Protein AF-A0A0E9NRY6-F1 (afdb_monomer_lite)

Sequence (66 aa):
MAEEIDEWDKRIQDTGCAKENEAVLICYADKGRDWRACKEEVAK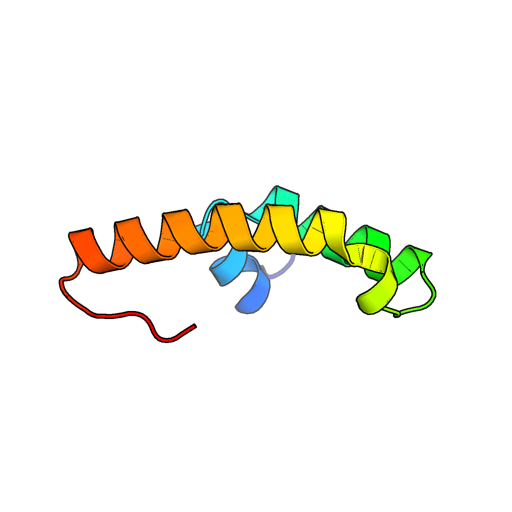FKACHDRYVKMKEAAEGVKLVR

Secondary structure (DSSP, 8-state):
------HHHHHHHHHT-HHHHHHHHHHHHHTTS-GGG-HHHHHHHHHHHHHHHHHHHHHHS-PPP-

Foldseek 3Di:
DPPPCPPVNVVCVVLVLNVLVVLLVVVCVVVVNDSVRVVPSVVSSVVSNVVSQVVCCVVPVDRDDD

Organism: Saitoella complicata (strain BCRC 22490 / CBS 7301 / JCM 7358 / NBRC 10748 / NRRL Y-17804) (NCBI:txid698492)

InterPro domains:
  IPR009069 Cysteine alpha-hairpin motif superfamily [SSF47072] (16-55)
  IPR039870 Cytochrome oxidase assembly factor 4-like [PTHR13639] (3-58)

pLDDT: mean 91.13, std 11.14, range [44.25, 98.25]

Structure (mmCIF, N/CA/C/O backbone):
data_AF-A0A0E9NRY6-F1
#
_entry.id   AF-A0A0E9NRY6-F1
#
loop_
_atom_site.group_PDB
_atom_site.id
_atom_site.type_symbol
_atom_site.label_atom_id
_atom_site.label_alt_id
_atom_site.label_comp_id
_atom_site.label_asym_id
_atom_site.label_entity_id
_atom_site.label_seq_id
_atom_site.pdbx_PDB_ins_code
_atom_site.Cartn_x
_atom_site.Cartn_y
_atom_site.Cartn_z
_atom_site.occupancy
_atom_site.B_iso_or_equiv
_atom_site.auth_seq_id
_atom_site.auth_comp_id
_atom_site.auth_asym_id
_atom_site.auth_atom_id
_atom_site.pdbx_PDB_model_num
ATOM 1 N N . MET A 1 1 ? -1.398 -29.339 -1.262 1.00 44.25 1 MET A N 1
ATOM 2 C CA . MET A 1 1 ? -0.368 -28.461 -0.680 1.00 44.25 1 MET A CA 1
ATOM 3 C C . MET A 1 1 ? -1.046 -27.112 -0.561 1.00 44.25 1 MET A C 1
ATOM 5 O O . MET A 1 1 ? -1.326 -26.530 -1.597 1.00 44.25 1 MET A O 1
ATOM 9 N N . ALA A 1 2 ? -1.493 -26.707 0.627 1.00 57.47 2 ALA A N 1
ATOM 10 C CA . ALA A 1 2 ? -1.887 -25.312 0.792 1.00 57.47 2 ALA A CA 1
ATOM 11 C C . ALA A 1 2 ? -0.571 -24.536 0.793 1.00 57.47 2 ALA A C 1
ATOM 13 O O . ALA A 1 2 ? 0.298 -24.864 1.600 1.00 57.47 2 ALA A O 1
ATOM 14 N N . GLU A 1 3 ? -0.380 -23.631 -0.166 1.00 62.28 3 GLU A N 1
ATOM 15 C CA . GLU A 1 3 ? 0.692 -22.646 -0.054 1.00 62.28 3 GLU A CA 1
ATOM 16 C C . GLU A 1 3 ? 0.507 -21.968 1.301 1.00 62.28 3 GLU A C 1
ATOM 18 O O . GLU A 1 3 ? -0.595 -21.527 1.638 1.00 62.28 3 GLU A O 1
ATOM 23 N N . GLU A 1 4 ? 1.541 -22.032 2.132 1.00 66.31 4 GLU A N 1
ATOM 24 C CA . GLU A 1 4 ? 1.534 -21.390 3.434 1.00 66.31 4 GLU A CA 1
ATOM 25 C C . GLU A 1 4 ? 1.313 -19.902 3.165 1.00 66.31 4 GLU A C 1
ATOM 27 O O . GLU A 1 4 ? 2.159 -19.257 2.551 1.00 66.31 4 GLU A O 1
ATOM 32 N N . ILE A 1 5 ? 0.126 -19.391 3.508 1.00 70.06 5 ILE A N 1
ATOM 33 C CA . ILE A 1 5 ? -0.180 -17.974 3.328 1.00 70.06 5 ILE A CA 1
ATOM 34 C C . ILE A 1 5 ? 0.779 -17.245 4.258 1.00 70.06 5 ILE A C 1
ATOM 36 O O . ILE A 1 5 ? 0.612 -17.292 5.480 1.00 70.06 5 ILE A O 1
ATOM 40 N N . ASP A 1 6 ? 1.802 -16.632 3.674 1.00 84.31 6 ASP A N 1
ATOM 41 C CA . ASP A 1 6 ? 2.803 -15.867 4.397 1.00 84.31 6 ASP A CA 1
ATOM 42 C C . ASP A 1 6 ? 2.100 -14.800 5.260 1.00 84.31 6 ASP A C 1
ATOM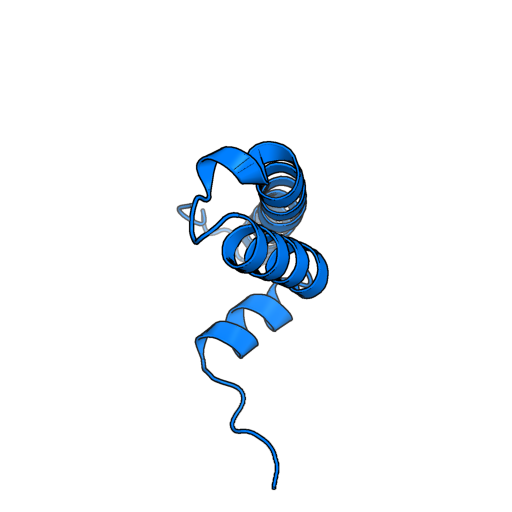 44 O O . ASP A 1 6 ? 1.039 -14.269 4.912 1.00 84.31 6 ASP A O 1
ATOM 48 N N . GLU A 1 7 ? 2.655 -14.507 6.438 1.00 89.25 7 GLU A N 1
ATOM 49 C CA . GLU A 1 7 ? 2.109 -13.505 7.357 1.00 89.25 7 GLU A CA 1
ATOM 50 C C . GLU A 1 7 ? 1.889 -12.138 6.684 1.00 89.25 7 GLU A C 1
ATOM 52 O O . GLU A 1 7 ? 1.005 -11.371 7.076 1.00 89.25 7 GLU A O 1
ATOM 57 N N . TRP A 1 8 ? 2.685 -11.791 5.673 1.00 88.75 8 TRP A N 1
ATOM 58 C CA . TRP A 1 8 ? 2.482 -10.612 4.842 1.00 88.75 8 TRP A CA 1
ATOM 59 C C . TRP A 1 8 ? 1.233 -10.721 3.965 1.00 88.75 8 TRP A C 1
ATOM 61 O O . TRP A 1 8 ? 0.378 -9.836 4.052 1.00 88.75 8 TRP A O 1
ATOM 71 N N . ASP A 1 9 ? 1.064 -11.811 3.218 1.00 90.56 9 ASP A N 1
ATOM 72 C CA . ASP A 1 9 ? -0.133 -12.043 2.403 1.00 90.56 9 ASP A CA 1
ATOM 73 C C . ASP A 1 9 ? -1.403 -12.052 3.250 1.00 90.56 9 ASP A C 1
ATOM 75 O O . ASP A 1 9 ? -2.399 -11.418 2.892 1.00 90.56 9 ASP A O 1
ATOM 79 N N . LYS A 1 10 ? -1.355 -12.687 4.424 1.00 92.56 10 LYS A N 1
ATOM 80 C CA . LYS A 1 10 ? -2.473 -12.683 5.370 1.00 92.56 10 LYS A CA 1
ATOM 81 C C . LYS A 1 10 ? -2.850 -11.263 5.794 1.00 92.56 10 LYS A C 1
ATOM 83 O O . LYS A 1 10 ? -4.022 -10.900 5.738 1.00 92.56 10 LYS A O 1
ATOM 88 N N . ARG A 1 11 ? -1.869 -10.428 6.160 1.00 92.81 11 ARG A N 1
ATOM 89 C CA . ARG A 1 11 ? -2.125 -9.025 6.537 1.00 92.81 11 ARG A CA 1
ATOM 90 C C . ARG A 1 11 ? -2.764 -8.241 5.399 1.00 92.81 11 ARG A C 1
ATOM 92 O O . ARG A 1 11 ? -3.676 -7.459 5.645 1.00 92.81 11 ARG A O 1
ATOM 99 N N . ILE A 1 12 ? -2.310 -8.444 4.163 1.00 95.25 12 ILE A N 1
ATOM 100 C CA . ILE A 1 12 ? -2.892 -7.783 2.992 1.00 95.25 12 ILE A CA 1
ATOM 101 C C . ILE A 1 12 ? -4.325 -8.272 2.739 1.00 95.25 12 ILE A C 1
ATOM 103 O O . ILE A 1 12 ? -5.203 -7.447 2.479 1.00 95.25 12 ILE A O 1
ATOM 107 N N . GLN A 1 13 ? -4.597 -9.571 2.870 1.00 94.19 13 GLN A N 1
ATOM 108 C CA . GLN A 1 13 ? -5.950 -10.124 2.758 1.00 94.19 13 GLN A CA 1
ATOM 109 C C . GLN A 1 13 ? -6.896 -9.543 3.818 1.00 94.19 13 GLN A C 1
ATOM 111 O O . GLN A 1 13 ? -7.997 -9.114 3.469 1.00 94.19 13 GLN A O 1
ATOM 116 N N . ASP A 1 14 ? -6.444 -9.421 5.070 1.00 93.75 14 ASP A N 1
ATOM 117 C CA . ASP A 1 14 ? -7.217 -8.835 6.176 1.00 93.75 14 ASP A CA 1
ATOM 118 C C . ASP A 1 14 ? -7.601 -7.363 5.921 1.00 93.75 14 ASP A C 1
ATOM 120 O O . ASP A 1 14 ? -8.601 -6.874 6.453 1.00 93.75 14 ASP A O 1
ATOM 124 N N . THR A 1 15 ? -6.844 -6.644 5.081 1.00 95.44 15 THR A N 1
ATOM 125 C CA . THR A 1 15 ? -7.193 -5.265 4.694 1.00 95.44 15 THR A CA 1
ATOM 126 C C . THR A 1 15 ? -8.319 -5.175 3.662 1.00 95.44 15 THR A C 1
ATOM 128 O O . THR A 1 15 ? -8.921 -4.112 3.509 1.00 95.44 15 THR A O 1
ATOM 131 N N . GLY A 1 16 ? -8.580 -6.253 2.915 1.00 96.38 16 GLY A N 1
ATOM 132 C CA . GLY A 1 16 ? -9.444 -6.239 1.732 1.00 96.38 16 GLY A CA 1
ATOM 133 C C . GLY A 1 16 ? -8.843 -5.539 0.501 1.00 96.38 16 GLY A C 1
ATOM 134 O O . GLY A 1 16 ? -9.542 -5.388 -0.496 1.00 96.38 16 GLY A O 1
ATOM 135 N N . CYS A 1 17 ? -7.565 -5.135 0.541 1.00 97.38 17 CYS A N 1
ATOM 136 C CA . CYS A 1 17 ? -6.868 -4.397 -0.526 1.00 97.38 17 CYS A CA 1
ATOM 137 C C . CYS A 1 17 ? -5.902 -5.264 -1.355 1.00 97.38 17 CYS A C 1
ATOM 139 O O . CYS A 1 17 ? -4.954 -4.754 -1.959 1.00 97.38 17 CYS A O 1
ATOM 141 N N . ALA A 1 18 ? -6.103 -6.587 -1.364 1.00 96.50 18 ALA A N 1
ATOM 142 C CA . ALA A 1 18 ? -5.202 -7.531 -2.026 1.00 96.50 18 ALA A CA 1
ATOM 143 C C . ALA A 1 18 ? -5.071 -7.280 -3.534 1.00 96.50 18 ALA A C 1
ATOM 145 O O . ALA A 1 18 ? -3.971 -7.348 -4.075 1.00 96.50 18 ALA A O 1
ATOM 146 N N . LYS A 1 19 ? -6.169 -6.902 -4.196 1.00 97.69 19 LYS A N 1
ATOM 147 C CA . LYS A 1 19 ? -6.184 -6.607 -5.633 1.00 97.69 19 LYS A CA 1
ATOM 148 C C . LYS A 1 19 ? -5.315 -5.396 -5.982 1.00 97.69 19 LYS A C 1
ATOM 150 O O . LYS A 1 19 ? -4.570 -5.417 -6.957 1.00 97.69 19 LYS A O 1
ATOM 155 N N . GLU A 1 20 ? -5.417 -4.319 -5.210 1.00 98.19 20 GLU A N 1
ATOM 156 C CA . GLU A 1 20 ? -4.614 -3.119 -5.424 1.00 98.19 20 GLU A CA 1
ATOM 157 C C . GLU A 1 20 ? -3.136 -3.363 -5.092 1.00 98.19 20 GLU A C 1
ATOM 159 O O . GLU A 1 20 ? -2.269 -2.834 -5.783 1.00 98.19 20 GLU A O 1
ATOM 164 N N . ASN A 1 21 ? -2.845 -4.183 -4.078 1.00 97.00 21 ASN A N 1
ATOM 165 C CA . ASN A 1 21 ? -1.484 -4.608 -3.752 1.00 97.00 21 ASN A CA 1
ATOM 166 C C . ASN A 1 21 ? -0.856 -5.429 -4.890 1.00 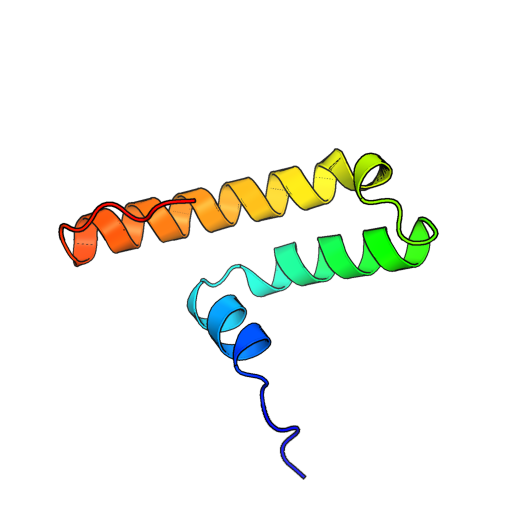97.00 21 ASN A C 1
ATOM 168 O O . ASN A 1 21 ? 0.252 -5.126 -5.327 1.00 97.00 21 ASN A O 1
ATOM 172 N N . GLU A 1 22 ? -1.583 -6.413 -5.422 1.00 97.12 22 GLU A N 1
ATOM 173 C CA . GLU A 1 22 ? -1.142 -7.217 -6.566 1.00 97.12 22 GLU A CA 1
ATOM 174 C C . GLU A 1 22 ? -0.841 -6.336 -7.788 1.00 97.12 22 GLU A C 1
ATOM 176 O O . GLU A 1 22 ? 0.200 -6.493 -8.422 1.00 97.12 22 GLU A O 1
ATOM 181 N N . ALA A 1 23 ? -1.680 -5.332 -8.070 1.00 98.00 23 ALA A N 1
ATOM 182 C CA . ALA A 1 23 ? -1.429 -4.383 -9.155 1.00 98.00 23 ALA A CA 1
ATOM 183 C C . ALA A 1 23 ? -0.108 -3.606 -8.977 1.00 98.00 23 ALA A C 1
ATOM 185 O O . ALA A 1 23 ? 0.619 -3.391 -9.949 1.00 98.00 23 ALA A O 1
ATOM 186 N N . VAL A 1 24 ? 0.237 -3.214 -7.743 1.00 97.56 24 VAL A N 1
ATOM 187 C CA . VAL A 1 24 ? 1.531 -2.578 -7.443 1.00 97.56 24 VAL A CA 1
ATOM 188 C C . VAL A 1 24 ? 2.686 -3.547 -7.689 1.00 97.56 24 VAL A C 1
ATOM 190 O O . VAL A 1 24 ? 3.676 -3.148 -8.303 1.00 97.56 24 VAL A O 1
ATOM 193 N N . LEU A 1 25 ? 2.571 -4.803 -7.245 1.00 96.88 25 LEU A N 1
ATOM 194 C CA . LEU A 1 25 ? 3.609 -5.822 -7.436 1.00 96.88 25 LEU A CA 1
ATOM 195 C C . LEU A 1 25 ? 3.850 -6.125 -8.918 1.00 96.88 25 LEU A C 1
ATOM 197 O O . LEU A 1 25 ? 5.003 -6.184 -9.345 1.00 96.88 25 LEU A O 1
ATOM 201 N N . ILE A 1 26 ? 2.775 -6.255 -9.699 1.00 97.81 26 ILE A N 1
ATOM 202 C CA . ILE A 1 26 ? 2.844 -6.458 -11.150 1.00 97.81 26 ILE A CA 1
ATOM 203 C C . ILE A 1 26 ? 3.566 -5.278 -11.803 1.00 97.81 26 ILE A C 1
ATOM 205 O O . ILE A 1 26 ? 4.569 -5.478 -12.484 1.00 97.81 26 ILE A O 1
ATOM 209 N N . CYS A 1 27 ? 3.142 -4.039 -11.528 1.00 98.25 27 CYS A N 1
ATOM 210 C CA . CYS A 1 27 ? 3.818 -2.871 -12.090 1.00 98.25 27 CYS A CA 1
ATOM 211 C C . CYS A 1 27 ? 5.296 -2.805 -11.669 1.00 98.25 27 CYS A C 1
ATOM 213 O O . CYS A 1 27 ? 6.168 -2.523 -12.489 1.00 98.25 27 CYS A O 1
ATOM 215 N N . TYR A 1 28 ? 5.605 -3.092 -10.404 1.00 97.69 28 TYR A N 1
ATOM 216 C CA . TYR A 1 28 ? 6.975 -3.097 -9.904 1.00 97.69 28 TYR A CA 1
ATOM 217 C C . TYR A 1 28 ? 7.845 -4.121 -10.645 1.00 97.69 28 TYR A C 1
ATOM 219 O O . TYR A 1 28 ? 8.968 -3.795 -11.033 1.00 97.69 28 TYR A O 1
ATOM 227 N N . ALA A 1 29 ? 7.329 -5.327 -10.887 1.00 97.75 29 ALA A N 1
ATOM 228 C CA . ALA A 1 29 ? 8.016 -6.346 -11.673 1.00 97.75 29 ALA A CA 1
ATOM 229 C C . ALA A 1 29 ? 8.229 -5.891 -13.130 1.00 97.75 29 ALA A C 1
ATOM 231 O O . ALA A 1 29 ? 9.356 -5.953 -13.629 1.00 97.75 29 ALA A O 1
ATOM 232 N N . ASP A 1 30 ? 7.194 -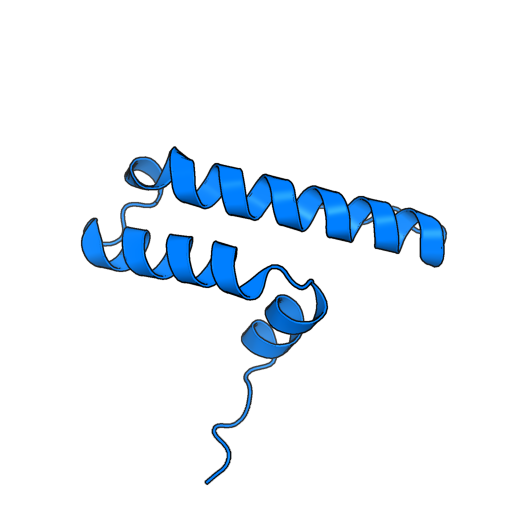5.338 -13.767 1.00 97.88 30 ASP A N 1
ATOM 233 C CA . ASP A 1 30 ? 7.219 -4.890 -15.166 1.00 97.88 30 ASP A CA 1
ATOM 234 C C . ASP A 1 30 ? 8.145 -3.687 -15.401 1.00 97.88 30 ASP A C 1
ATOM 236 O O . ASP A 1 30 ? 8.758 -3.549 -16.462 1.00 97.88 30 ASP A O 1
ATOM 240 N N . LYS A 1 31 ? 8.269 -2.793 -14.415 1.00 96.94 31 LYS A N 1
ATOM 241 C CA . LYS A 1 31 ? 9.086 -1.570 -14.495 1.00 96.94 31 LYS A CA 1
ATOM 242 C C . LYS A 1 31 ? 10.519 -1.767 -14.008 1.00 96.94 31 LYS A C 1
ATOM 244 O O . LYS A 1 31 ? 11.190 -0.800 -13.660 1.00 96.94 31 LYS A O 1
ATOM 249 N N . GLY A 1 32 ? 11.002 -3.009 -13.973 1.00 96.31 32 GLY A N 1
ATOM 250 C CA . GLY A 1 32 ? 12.380 -3.303 -13.584 1.00 96.31 32 GLY A CA 1
ATOM 251 C C . GLY A 1 32 ? 12.667 -2.954 -12.125 1.00 96.31 32 GLY A C 1
ATOM 252 O O . GLY A 1 32 ? 13.775 -2.529 -11.801 1.00 96.31 32 GLY A O 1
ATOM 253 N N . ARG A 1 33 ? 11.672 -3.143 -11.250 1.00 94.50 33 ARG A N 1
ATOM 254 C CA . ARG A 1 33 ? 11.724 -2.829 -9.818 1.00 94.50 33 ARG A CA 1
ATOM 255 C C . ARG A 1 33 ? 11.814 -1.331 -9.501 1.00 94.50 33 ARG A C 1
ATOM 257 O O . ARG A 1 33 ? 12.372 -0.945 -8.471 1.00 94.50 33 ARG A O 1
ATOM 264 N N . ASP A 1 34 ? 11.231 -0.484 -10.349 1.00 94.62 34 ASP A N 1
ATOM 265 C CA . ASP A 1 34 ? 11.075 0.949 -10.081 1.00 94.62 34 ASP A CA 1
ATOM 266 C C . ASP A 1 34 ? 9.645 1.307 -9.654 1.00 94.62 34 ASP A C 1
ATOM 268 O O . ASP A 1 34 ? 8.757 1.556 -10.468 1.00 94.62 34 ASP A O 1
ATOM 272 N N . TRP A 1 35 ? 9.429 1.411 -8.343 1.00 91.56 35 TRP A N 1
ATOM 273 C CA . TRP A 1 35 ? 8.142 1.827 -7.779 1.00 91.56 35 TRP A CA 1
ATOM 274 C C . TRP A 1 35 ? 7.763 3.271 -8.148 1.00 91.56 35 TRP A C 1
ATOM 276 O O . TRP A 1 35 ? 6.582 3.620 -8.115 1.00 91.56 35 TRP A O 1
ATOM 286 N N . ARG A 1 36 ? 8.727 4.128 -8.532 1.00 95.50 36 ARG A N 1
ATOM 287 C CA . ARG A 1 36 ? 8.439 5.515 -8.944 1.00 95.50 36 ARG A CA 1
ATOM 288 C C . ARG A 1 36 ? 7.677 5.577 -10.263 1.00 95.50 36 ARG A C 1
ATOM 290 O O . ARG A 1 36 ? 7.035 6.595 -10.528 1.00 95.50 36 ARG A O 1
ATOM 297 N N . ALA A 1 37 ? 7.739 4.514 -11.063 1.00 97.00 37 ALA A N 1
ATOM 298 C CA . ALA A 1 37 ? 6.976 4.365 -12.293 1.00 97.00 37 ALA A CA 1
ATOM 299 C C . ALA A 1 37 ? 5.529 3.884 -12.052 1.00 97.00 37 ALA A C 1
ATOM 301 O O . ALA A 1 37 ? 4.705 4.013 -12.950 1.00 97.00 37 ALA A O 1
ATOM 302 N N . CYS A 1 38 ? 5.204 3.410 -10.843 1.00 97.75 38 CYS A N 1
ATOM 303 C CA . CYS A 1 38 ? 3.920 2.789 -10.483 1.00 97.75 38 CYS A CA 1
ATOM 304 C C . CYS A 1 38 ? 3.022 3.709 -9.644 1.00 97.75 38 CYS A C 1
ATOM 306 O O . CYS A 1 38 ? 2.344 3.282 -8.707 1.00 97.75 38 CYS A O 1
ATOM 308 N N . LYS A 1 39 ? 3.070 5.022 -9.910 1.00 97.62 39 LYS A N 1
ATOM 309 C CA . LYS A 1 39 ? 2.367 6.027 -9.091 1.00 97.62 39 LYS A CA 1
ATOM 310 C C . LYS A 1 39 ? 0.858 5.805 -9.062 1.00 97.62 39 LYS A C 1
ATOM 312 O O . LYS A 1 39 ? 0.232 6.098 -8.047 1.00 97.62 39 LYS A O 1
ATOM 317 N N . GLU A 1 40 ? 0.281 5.325 -10.160 1.00 97.94 40 GLU A N 1
ATOM 318 C CA . GLU A 1 40 ? -1.160 5.108 -10.259 1.00 97.94 40 GLU A CA 1
ATOM 319 C C . GLU A 1 40 ? -1.604 3.920 -9.395 1.00 97.94 40 GLU A C 1
ATOM 321 O O . GLU A 1 40 ? -2.540 4.039 -8.603 1.00 97.94 40 GLU A O 1
ATOM 326 N N . GLU A 1 41 ? -0.902 2.795 -9.495 1.00 98.12 41 GLU A N 1
ATOM 327 C CA . GLU A 1 41 ? -1.151 1.575 -8.729 1.00 98.12 41 GLU A CA 1
ATOM 328 C C . GLU A 1 41 ? -0.953 1.841 -7.235 1.00 98.12 41 GLU A C 1
ATOM 330 O O . GLU A 1 41 ? -1.817 1.514 -6.419 1.00 98.12 41 GLU A O 1
ATOM 335 N N . VAL A 1 42 ? 0.129 2.544 -6.879 1.00 97.12 42 VAL A N 1
ATOM 336 C CA . VAL A 1 42 ? 0.412 2.944 -5.494 1.00 97.12 42 VAL A CA 1
ATOM 337 C C . VAL A 1 42 ? -0.680 3.870 -4.954 1.00 97.12 42 VAL A C 1
ATOM 339 O O . VAL A 1 42 ? -1.093 3.724 -3.803 1.00 97.12 42 VAL A O 1
ATOM 342 N N . ALA A 1 43 ? -1.198 4.802 -5.761 1.00 98.00 43 ALA A N 1
ATOM 343 C CA . ALA A 1 43 ? -2.289 5.680 -5.340 1.00 98.00 43 ALA A CA 1
ATOM 344 C C . ALA A 1 43 ? -3.592 4.906 -5.083 1.00 98.00 43 ALA A C 1
ATOM 346 O O . ALA A 1 43 ? -4.277 5.187 -4.095 1.00 98.00 43 ALA A O 1
ATOM 347 N N . LYS A 1 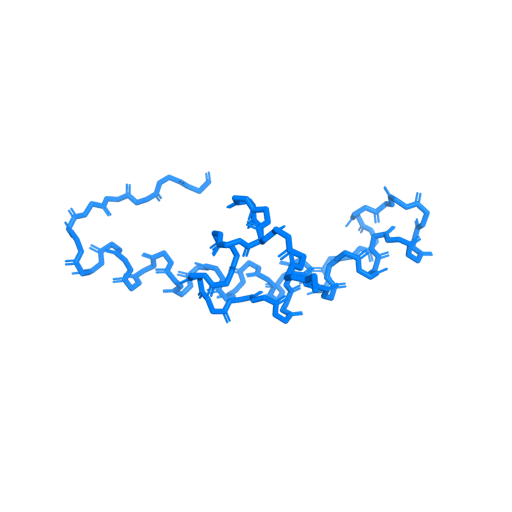44 ? -3.917 3.913 -5.922 1.00 98.19 44 LYS A N 1
ATOM 348 C CA . LYS A 1 44 ? -5.081 3.029 -5.729 1.00 98.19 44 LYS A CA 1
ATOM 349 C C . LYS A 1 44 ? -4.942 2.207 -4.449 1.00 98.19 44 LYS A C 1
ATOM 351 O O . LYS A 1 44 ? -5.854 2.226 -3.621 1.00 98.19 44 LYS A O 1
ATOM 356 N N . PHE A 1 45 ? -3.786 1.575 -4.243 1.00 97.75 45 PHE A N 1
ATOM 357 C CA . PHE A 1 45 ? -3.507 0.817 -3.023 1.00 97.75 45 PHE A CA 1
ATOM 358 C C . PHE A 1 45 ? -3.605 1.698 -1.778 1.00 97.75 45 PHE A C 1
ATOM 360 O O . PHE A 1 45 ? -4.332 1.369 -0.841 1.00 97.75 45 PHE A O 1
ATOM 367 N N . LYS A 1 46 ? -2.980 2.880 -1.798 1.00 96.81 46 LYS A N 1
ATOM 368 C CA . LYS A 1 46 ? -3.057 3.836 -0.690 1.00 96.81 46 LYS A CA 1
ATOM 369 C C . LYS A 1 46 ? -4.494 4.276 -0.405 1.00 96.81 46 LYS A C 1
ATOM 371 O O . LYS A 1 46 ? -4.873 4.398 0.756 1.00 96.81 46 LYS A O 1
ATOM 376 N N . ALA A 1 47 ? -5.304 4.523 -1.433 1.00 97.50 47 ALA A N 1
ATOM 377 C CA . ALA A 1 47 ? -6.701 4.904 -1.249 1.00 97.50 47 ALA A CA 1
ATOM 378 C C . ALA A 1 47 ? -7.524 3.783 -0.595 1.00 97.50 47 ALA A C 1
ATOM 380 O O . ALA A 1 47 ? -8.356 4.074 0.265 1.00 97.50 47 ALA A O 1
ATOM 381 N N . CYS A 1 48 ? -7.283 2.523 -0.970 1.00 97.81 48 CYS A N 1
ATOM 382 C CA . CYS A 1 48 ? -7.905 1.374 -0.317 1.00 97.81 48 CYS A CA 1
ATOM 383 C C . CYS A 1 48 ? -7.438 1.244 1.140 1.00 97.81 48 CYS A C 1
ATOM 385 O O . CYS A 1 48 ? -8.257 1.234 2.060 1.00 97.81 48 CYS A O 1
ATOM 387 N N . HIS A 1 49 ? -6.125 1.260 1.366 1.00 96.31 49 HIS A N 1
ATOM 388 C CA . HIS A 1 49 ? -5.541 1.091 2.692 1.00 96.31 49 HIS A CA 1
ATOM 389 C C . HIS A 1 49 ? -5.953 2.214 3.661 1.00 96.31 49 HIS A C 1
ATOM 391 O O . HIS A 1 49 ? -6.259 1.963 4.823 1.00 96.31 49 HIS A O 1
ATOM 397 N N . ASP A 1 50 ? -6.074 3.456 3.181 1.00 96.19 50 ASP A N 1
ATOM 398 C CA . ASP A 1 50 ? -6.581 4.582 3.973 1.00 96.19 50 ASP A CA 1
ATOM 399 C C . ASP A 1 50 ? -8.030 4.362 4.454 1.00 96.19 50 ASP A C 1
ATOM 401 O O . ASP A 1 50 ? -8.402 4.873 5.513 1.00 96.19 50 ASP A O 1
ATOM 405 N N . ARG A 1 51 ? -8.861 3.623 3.701 1.00 95.62 51 ARG A N 1
ATOM 406 C CA . ARG A 1 51 ? -10.224 3.251 4.126 1.00 95.62 51 ARG A CA 1
ATOM 407 C C . ARG A 1 51 ? -10.186 2.178 5.207 1.00 95.62 51 ARG A C 1
ATOM 409 O O . ARG A 1 51 ? -10.884 2.329 6.206 1.00 95.62 51 ARG A O 1
ATOM 416 N N . TYR A 1 52 ? -9.350 1.155 5.029 1.00 95.06 52 TYR A N 1
ATOM 417 C CA . TYR A 1 52 ? -9.120 0.120 6.039 1.00 95.06 52 TYR A CA 1
ATOM 418 C C . TYR A 1 52 ? -8.663 0.735 7.368 1.00 95.06 52 TYR A C 1
ATOM 420 O O . TYR A 1 52 ? -9.266 0.464 8.403 1.00 95.06 52 TYR A O 1
ATOM 428 N N . VAL A 1 53 ? -7.676 1.640 7.327 1.00 94.50 53 VAL A N 1
ATOM 429 C CA . VAL A 1 53 ? -7.188 2.356 8.515 1.00 94.50 53 VAL A CA 1
ATOM 430 C C . VAL A 1 53 ? -8.335 3.074 9.217 1.00 94.50 53 VAL A C 1
ATOM 432 O O . VAL A 1 53 ? -8.583 2.802 10.382 1.00 94.50 53 VAL A O 1
ATOM 435 N N . LYS A 1 54 ? -9.105 3.910 8.511 1.00 94.50 54 LYS A N 1
ATOM 436 C CA . LYS A 1 54 ? -10.232 4.639 9.121 1.00 94.50 54 LYS A CA 1
ATOM 437 C C . LYS A 1 54 ? -11.273 3.710 9.745 1.00 94.50 54 LYS A C 1
ATOM 439 O O . LYS A 1 54 ? -11.800 4.015 10.810 1.00 94.50 54 LYS A O 1
ATOM 444 N N . MET A 1 55 ? -11.579 2.593 9.084 1.00 93.81 55 MET A N 1
ATOM 445 C CA . MET A 1 55 ? -12.507 1.592 9.609 1.00 93.81 55 MET A CA 1
ATOM 446 C C . MET A 1 55 ? -11.965 0.959 10.896 1.00 93.81 55 MET A C 1
ATOM 448 O O . MET A 1 55 ? -12.701 0.857 11.872 1.00 93.81 55 MET A O 1
ATOM 452 N N . LYS A 1 56 ? -10.687 0.562 10.919 1.00 94.00 56 LYS A N 1
ATOM 453 C CA . LYS A 1 56 ? -10.051 -0.044 12.097 1.00 94.00 56 LYS A CA 1
ATOM 454 C C . LYS A 1 56 ? -9.913 0.942 13.249 1.00 94.00 56 LYS A C 1
ATOM 456 O O . LYS A 1 56 ? -10.245 0.587 14.371 1.00 94.00 56 LYS A O 1
ATOM 461 N N . GLU A 1 57 ? -9.526 2.185 12.972 1.00 93.88 57 GLU A N 1
ATOM 462 C CA . GLU A 1 57 ? -9.479 3.251 13.978 1.00 93.88 57 GLU A CA 1
ATOM 463 C C . GLU A 1 57 ? -10.862 3.490 14.601 1.00 93.88 57 GLU A C 1
ATOM 465 O O . GLU A 1 57 ? -10.973 3.639 15.816 1.00 93.88 57 GLU A O 1
ATOM 470 N N . ALA A 1 58 ? -11.929 3.472 13.793 1.00 92.06 58 ALA A N 1
ATOM 471 C CA . ALA A 1 58 ? -13.300 3.609 14.282 1.00 92.06 58 ALA A CA 1
ATOM 472 C C . ALA A 1 58 ? -13.786 2.382 15.074 1.00 92.06 58 ALA A C 1
ATOM 474 O O . ALA A 1 58 ? -14.538 2.539 16.032 1.00 92.06 58 ALA A O 1
ATOM 475 N N . ALA A 1 59 ? -13.372 1.174 14.682 1.00 92.56 59 ALA A N 1
ATOM 476 C CA . ALA A 1 59 ? -13.779 -0.069 15.333 1.00 92.56 59 ALA A CA 1
ATOM 477 C C . ALA A 1 59 ? -13.034 -0.331 16.654 1.00 92.56 59 ALA A C 1
ATOM 479 O O . ALA A 1 59 ? -13.619 -0.878 17.585 1.00 92.56 59 ALA A O 1
ATOM 480 N N . GLU A 1 60 ? -11.757 0.051 16.740 1.00 91.44 60 GLU A N 1
ATOM 481 C CA . GLU A 1 60 ? -10.874 -0.276 17.871 1.00 91.44 60 GLU A CA 1
ATOM 482 C C . GLU A 1 60 ? -10.532 0.938 18.744 1.00 91.44 60 GLU A C 1
ATOM 484 O O . GLU A 1 60 ? -9.978 0.780 19.828 1.00 91.44 60 GLU A O 1
ATOM 489 N N . GLY A 1 61 ? -10.851 2.158 18.298 1.00 83.94 61 GLY A N 1
ATOM 490 C CA . GLY A 1 61 ? -10.553 3.390 19.036 1.00 83.94 61 GLY A CA 1
ATOM 491 C C . GLY A 1 61 ? -9.055 3.708 19.142 1.00 83.94 61 GLY A C 1
ATOM 492 O O . GLY A 1 61 ? -8.662 4.547 19.952 1.00 83.94 61 GLY A O 1
ATOM 493 N N . VAL A 1 62 ? -8.212 3.049 18.340 1.00 80.88 62 VAL A N 1
ATOM 494 C CA . VAL A 1 62 ? -6.751 3.212 18.321 1.00 80.88 62 VAL A CA 1
ATOM 495 C C . VAL A 1 62 ? -6.333 3.857 17.011 1.00 80.88 62 VAL A C 1
ATOM 497 O O . VAL A 1 62 ? -6.794 3.451 15.954 1.00 80.88 62 VAL A O 1
ATOM 500 N N . LYS A 1 63 ? -5.424 4.833 17.070 1.00 84.38 63 LYS A N 1
ATOM 501 C CA . LYS A 1 63 ? -4.843 5.468 15.883 1.00 84.38 63 LYS A CA 1
ATOM 502 C C . LYS A 1 63 ? -3.791 4.55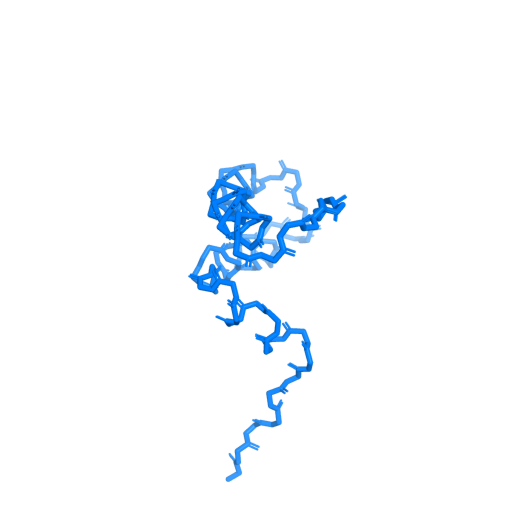5 15.246 1.00 84.38 63 LYS A C 1
ATOM 504 O O . LYS A 1 63 ? -2.773 4.276 15.880 1.00 84.38 63 LYS A O 1
ATOM 509 N N . LEU A 1 64 ? -4.001 4.133 13.999 1.00 80.69 64 LEU A N 1
ATOM 510 C CA . LEU A 1 64 ? -3.041 3.289 13.284 1.00 80.69 64 LEU A CA 1
ATOM 511 C C . LEU A 1 64 ? -1.966 4.180 12.642 1.00 80.69 64 LEU A C 1
ATOM 513 O O . LEU A 1 64 ? -2.271 5.066 11.840 1.00 80.69 64 LEU A O 1
ATOM 517 N N . VAL A 1 65 ? -0.697 3.968 12.991 1.00 72.31 65 VAL A N 1
ATOM 518 C CA . VAL A 1 65 ? 0.423 4.670 12.344 1.00 72.31 65 VAL A CA 1
ATOM 519 C C . VAL A 1 65 ? 0.660 4.042 10.969 1.00 72.31 65 VAL A C 1
ATOM 521 O O . VAL A 1 65 ? 0.764 2.823 10.860 1.00 72.31 65 VAL A O 1
ATOM 524 N N . ARG A 1 66 ? 0.672 4.887 9.933 1.00 62.22 66 ARG A N 1
ATOM 525 C CA . ARG A 1 66 ? 0.909 4.507 8.533 1.00 62.22 66 ARG A CA 1
ATOM 526 C C . ARG A 1 66 ? 2.386 4.308 8.244 1.00 62.22 66 ARG A C 1
ATOM 528 O O . ARG A 1 66 ? 3.181 5.108 8.786 1.00 62.22 66 ARG A O 1
#

Radius of gyration: 13.66 Å; chains: 1; bounding box: 26×34×34 Å